Protein AF-A0A915EMP4-F1 (afdb_monomer_lite)

Secondary structure (DSSP, 8-state):
---HHHHHHHHHHHHHHHHHHHHHHHS-HHHHHHHHHHHHHHHHHHHHHHHHHHHHHHHHHHHHTS---------TTSPPSS-GGGS-SSPPHHHHS--S---------SS--SSHHHHHHHHHHHHHHHHH--

Sequence (134 aa):
MPTRMDKHINLIGNVVSDLTKVGQEFLSPETIEEVKKLDEALKDRLATKASQIQLKQETQAATALQPPQPAVFVGSKGVPPGDFRFLSVTPQPDDIRSCHRVYLRAAKKTGEYDDGEHYLDVQFRLLREDLIRP

Foldseek 3Di:
DDDPVNVVVVVVVVVVVVVVVVVVVPDDPVVVVVVVVVVVVVVVVVVVVVVVVVVVVVVVVVVVVPDQPPLPQPEQPDDDPDQLVPDDLEDDPCNQVPPHRDHAHDDCPDDDQPDPSSVCVRVSRVSNVVNNPD

Radius of gyration: 29.22 Å; chains: 1; bounding box: 67×34×75 Å

Organism: NCBI:txid166011

Structure (mmCIF, N/CA/C/O backbone):
data_AF-A0A915EMP4-F1
#
_entry.id   AF-A0A915EMP4-F1
#
loop_
_atom_site.group_PDB
_atom_site.id
_atom_site.type_symbol
_atom_site.label_atom_id
_atom_site.label_alt_id
_atom_site.label_comp_id
_atom_site.label_asym_id
_atom_site.label_entity_id
_atom_site.label_seq_id
_atom_site.pdbx_PDB_ins_code
_atom_site.Cartn_x
_atom_site.Cartn_y
_atom_site.Cartn_z
_atom_site.occupancy
_atom_site.B_iso_or_equiv
_atom_site.auth_seq_id
_atom_site.auth_comp_id
_atom_site.auth_asym_id
_atom_site.auth_atom_id
_atom_site.pdbx_PDB_model_num
ATOM 1 N N . MET A 1 1 ? 46.345 24.752 -38.531 1.00 65.25 1 MET A N 1
ATOM 2 C CA . MET A 1 1 ? 46.751 23.398 -38.973 1.00 65.25 1 MET A CA 1
ATOM 3 C C . MET A 1 1 ? 45.895 22.396 -38.214 1.00 65.25 1 MET A C 1
ATOM 5 O O . MET A 1 1 ? 45.920 22.480 -36.994 1.00 65.25 1 MET A O 1
ATOM 9 N N . PRO A 1 2 ? 45.106 21.530 -38.876 1.00 70.19 2 PRO A N 1
ATOM 10 C CA . PRO A 1 2 ? 44.262 20.561 -38.178 1.00 70.19 2 PRO A CA 1
ATOM 11 C C . PRO A 1 2 ? 45.132 19.577 -37.393 1.00 70.19 2 PRO A C 1
ATOM 13 O O . PRO A 1 2 ? 46.105 19.025 -37.925 1.00 70.19 2 PRO A O 1
ATOM 16 N N . THR A 1 3 ? 44.791 19.390 -36.123 1.00 82.81 3 THR A N 1
ATOM 17 C CA . THR A 1 3 ? 45.540 18.572 -35.172 1.00 82.81 3 THR A CA 1
ATOM 18 C C . THR A 1 3 ? 45.418 17.096 -35.555 1.00 82.81 3 THR A C 1
ATOM 20 O O . THR A 1 3 ? 44.469 16.677 -36.218 1.00 82.81 3 THR A O 1
ATOM 23 N N . ARG A 1 4 ? 46.379 16.258 -35.147 1.00 77.06 4 ARG A N 1
ATOM 24 C CA . ARG A 1 4 ? 46.347 14.805 -35.421 1.00 77.06 4 ARG A CA 1
ATOM 25 C C . ARG A 1 4 ? 45.053 14.140 -34.920 1.00 77.06 4 ARG A C 1
ATOM 27 O O . ARG A 1 4 ? 44.559 13.225 -35.570 1.00 77.06 4 ARG A O 1
ATOM 34 N N . MET A 1 5 ? 44.510 14.640 -33.810 1.00 72.81 5 MET A N 1
ATOM 35 C CA . MET A 1 5 ? 43.221 14.232 -33.240 1.00 72.81 5 MET A CA 1
ATOM 36 C C . MET A 1 5 ? 42.057 14.545 -34.195 1.00 72.81 5 MET A C 1
ATOM 38 O O . MET A 1 5 ? 41.270 13.657 -34.506 1.00 72.81 5 MET A O 1
ATOM 42 N N . ASP A 1 6 ? 42.008 15.762 -34.745 1.00 78.31 6 ASP A N 1
ATOM 43 C CA . ASP A 1 6 ? 40.937 16.213 -35.648 1.00 78.31 6 ASP A CA 1
ATOM 44 C C . ASP A 1 6 ? 40.883 15.371 -36.926 1.00 78.31 6 ASP A C 1
ATOM 46 O O . ASP A 1 6 ? 39.813 15.017 -37.415 1.00 78.31 6 ASP A O 1
ATOM 50 N N . LYS A 1 7 ? 42.050 14.978 -37.451 1.00 79.12 7 LYS A N 1
ATOM 51 C CA . LYS A 1 7 ? 42.134 14.081 -38.612 1.00 79.12 7 LYS A CA 1
ATOM 52 C C . LYS A 1 7 ? 41.571 12.691 -38.308 1.00 79.12 7 LYS A C 1
ATOM 54 O O . LYS A 1 7 ? 40.917 12.112 -39.166 1.00 79.12 7 LYS A O 1
ATOM 59 N N . HIS A 1 8 ? 41.810 12.169 -37.104 1.00 76.81 8 HIS A N 1
ATOM 60 C CA . HIS A 1 8 ? 41.313 10.856 -36.691 1.00 76.81 8 HIS A CA 1
ATOM 61 C C . HIS A 1 8 ? 39.797 10.868 -36.469 1.00 76.81 8 HIS A C 1
ATOM 63 O O . HIS A 1 8 ? 39.104 9.951 -36.897 1.00 76.81 8 HIS A O 1
ATOM 69 N N . ILE A 1 9 ? 39.274 11.937 -35.863 1.00 80.94 9 ILE A N 1
ATOM 70 C CA . ILE A 1 9 ? 37.833 12.136 -35.670 1.00 80.94 9 ILE A CA 1
ATOM 71 C C . ILE A 1 9 ? 37.120 12.236 -37.022 1.00 80.94 9 ILE A C 1
ATOM 73 O O . ILE A 1 9 ? 36.134 11.539 -37.247 1.00 80.94 9 ILE A O 1
ATOM 77 N N . ASN A 1 10 ? 37.659 13.028 -37.951 1.00 81.62 10 ASN A N 1
ATOM 78 C CA . ASN A 1 10 ? 37.094 13.155 -39.295 1.00 81.62 10 ASN A CA 1
ATOM 79 C C . ASN A 1 10 ? 37.152 11.833 -40.074 1.00 81.62 10 ASN A C 1
ATOM 81 O O . ASN A 1 10 ? 36.201 11.487 -40.769 1.00 81.62 10 ASN A O 1
ATOM 85 N N . LEU A 1 11 ? 38.234 11.062 -39.928 1.00 84.88 11 LEU A N 1
ATOM 86 C CA . LEU A 1 11 ? 38.355 9.751 -40.565 1.00 84.88 11 LEU A CA 1
ATOM 87 C C . LEU A 1 11 ? 37.321 8.754 -40.019 1.00 84.88 11 LEU A C 1
ATOM 89 O O . LEU A 1 11 ? 36.677 8.068 -40.807 1.00 84.88 11 LEU A O 1
ATOM 93 N N . ILE A 1 12 ? 37.114 8.713 -38.698 1.00 84.44 12 ILE A N 1
ATOM 94 C CA . ILE A 1 12 ? 36.072 7.879 -38.078 1.00 84.44 12 ILE A CA 1
ATOM 95 C C . ILE A 1 12 ? 34.681 8.303 -38.564 1.00 84.44 12 ILE A C 1
ATOM 97 O O . ILE A 1 12 ? 33.889 7.448 -38.952 1.00 84.44 12 ILE A O 1
ATOM 101 N N . GLY A 1 13 ? 34.390 9.608 -38.582 1.00 83.12 13 GLY A N 1
ATOM 102 C CA . GLY A 1 13 ? 33.104 10.130 -39.051 1.00 83.12 13 GLY A CA 1
ATOM 103 C C . GLY A 1 13 ? 32.794 9.727 -40.495 1.00 83.12 13 GLY A C 1
ATOM 104 O O . GLY A 1 13 ? 31.677 9.303 -40.791 1.00 83.12 13 GLY A O 1
ATOM 105 N N . ASN A 1 14 ? 33.800 9.774 -41.372 1.00 86.44 14 ASN A N 1
ATOM 106 C CA . ASN A 1 14 ? 33.658 9.361 -42.767 1.00 86.44 14 ASN A CA 1
ATOM 107 C C . ASN A 1 14 ? 33.394 7.854 -42.896 1.00 86.44 14 ASN A C 1
ATOM 109 O O . ASN A 1 14 ? 32.453 7.465 -43.581 1.00 86.44 14 ASN A O 1
ATOM 113 N N . VAL A 1 15 ? 34.148 7.012 -42.177 1.00 87.06 15 VAL A N 1
ATOM 114 C CA . VAL A 1 15 ? 33.954 5.548 -42.191 1.00 87.06 15 VAL A CA 1
ATOM 115 C C . VAL A 1 15 ? 32.554 5.164 -41.704 1.00 87.06 15 VAL A C 1
ATOM 117 O O . VAL A 1 15 ? 31.905 4.314 -42.310 1.00 87.06 15 VAL A O 1
ATOM 120 N N . VAL A 1 16 ? 32.057 5.806 -40.643 1.00 82.75 16 VAL A N 1
ATOM 121 C CA . VAL A 1 16 ? 30.696 5.566 -40.134 1.00 82.75 16 VAL A CA 1
ATOM 122 C C . VAL A 1 16 ? 29.642 6.012 -41.150 1.00 82.75 16 VAL A C 1
ATOM 124 O O . VAL A 1 16 ? 28.670 5.291 -41.377 1.00 82.75 16 VAL A O 1
ATOM 127 N N . SER A 1 17 ? 29.834 7.168 -41.795 1.00 79.56 17 SER A N 1
ATOM 128 C CA . SER A 1 17 ? 28.918 7.660 -42.831 1.00 79.56 17 SER A CA 1
ATOM 129 C C . SER A 1 17 ? 28.848 6.704 -44.020 1.00 79.56 17 SER A C 1
ATOM 131 O O . SER A 1 17 ? 27.754 6.370 -44.472 1.00 79.56 17 SER A O 1
ATOM 133 N N . ASP A 1 18 ? 29.993 6.216 -44.490 1.00 82.81 18 ASP A N 1
ATOM 134 C CA . ASP A 1 18 ? 30.055 5.313 -45.637 1.00 82.81 18 ASP A CA 1
ATOM 135 C C . ASP A 1 18 ? 29.474 3.937 -45.305 1.00 82.81 18 ASP A C 1
ATOM 137 O O . ASP A 1 18 ? 28.695 3.402 -46.090 1.00 82.81 18 ASP A O 1
ATOM 141 N N . LEU A 1 19 ? 29.723 3.408 -44.102 1.00 77.06 19 LEU A N 1
ATOM 142 C CA . LEU A 1 19 ? 29.096 2.162 -43.654 1.00 77.06 19 LEU A CA 1
ATOM 143 C C . LEU A 1 19 ? 27.570 2.302 -43.512 1.00 77.06 19 LEU A C 1
ATOM 145 O O . LEU A 1 19 ? 26.834 1.359 -43.795 1.00 77.06 19 LEU A O 1
ATOM 149 N N . THR A 1 20 ? 27.086 3.489 -43.133 1.00 76.31 20 THR A N 1
ATOM 150 C CA . THR A 1 20 ? 25.646 3.788 -43.057 1.00 76.31 20 THR A CA 1
ATOM 151 C C . THR A 1 20 ? 25.008 3.825 -44.446 1.00 76.31 20 THR A C 1
ATOM 153 O O . THR A 1 20 ? 23.929 3.267 -44.627 1.00 76.31 20 THR A O 1
ATOM 156 N N . LYS A 1 21 ? 25.676 4.427 -45.437 1.00 77.81 21 LYS A N 1
ATOM 157 C CA . LYS A 1 21 ? 25.204 4.447 -46.834 1.00 77.81 21 LYS A CA 1
ATOM 158 C C . LYS A 1 21 ? 25.160 3.040 -47.426 1.00 77.81 21 LYS A C 1
ATOM 160 O O . LYS A 1 21 ? 24.138 2.641 -47.966 1.00 77.81 2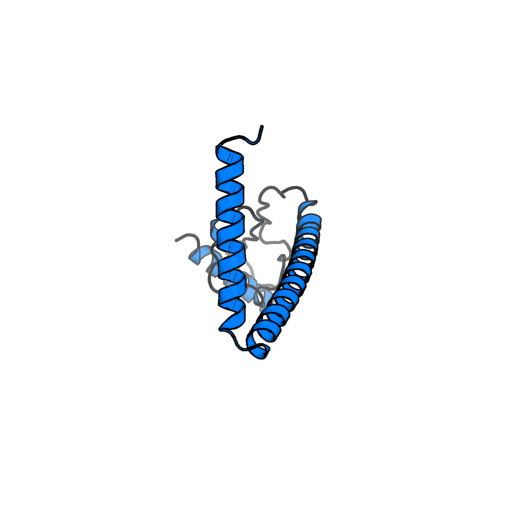1 LYS A O 1
ATOM 165 N N . VAL A 1 22 ? 26.230 2.267 -47.240 1.00 76.88 22 VAL A N 1
ATOM 166 C CA . VAL A 1 22 ? 26.311 0.874 -47.699 1.00 76.88 22 VAL A CA 1
ATOM 167 C C . VAL A 1 22 ? 25.216 0.027 -47.040 1.00 76.88 22 VAL A C 1
ATOM 169 O O . VAL A 1 22 ? 24.511 -0.708 -47.719 1.00 76.88 22 VAL A O 1
ATOM 172 N N . GLY A 1 23 ? 24.995 0.176 -45.730 1.00 66.38 23 GLY A N 1
ATOM 173 C CA . GLY A 1 23 ? 23.899 -0.502 -45.031 1.00 66.38 23 GLY A CA 1
ATOM 174 C C . GLY A 1 23 ? 22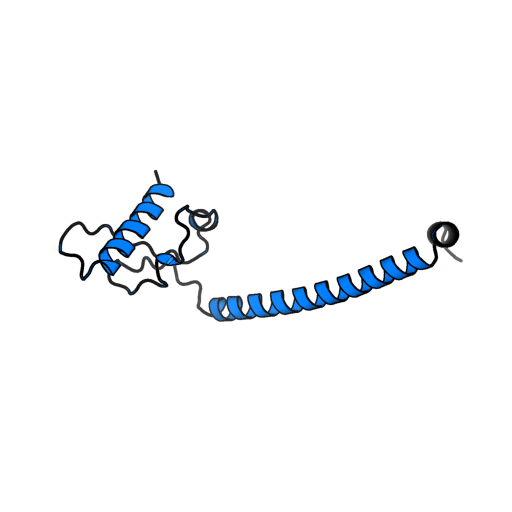.508 -0.132 -45.563 1.00 66.38 23 GLY A C 1
ATOM 175 O O . GLY A 1 23 ? 21.637 -0.995 -45.630 1.00 66.38 23 GLY A O 1
ATOM 176 N N . GLN A 1 24 ? 22.306 1.119 -45.989 1.00 68.38 24 GLN A N 1
ATOM 177 C CA . GLN A 1 24 ? 21.058 1.576 -46.613 1.00 68.38 24 GLN A CA 1
ATOM 178 C C . GLN A 1 24 ? 20.841 1.005 -48.022 1.00 68.38 24 GLN A C 1
ATOM 180 O O . GLN A 1 24 ? 19.694 0.826 -48.413 1.00 68.38 24 GLN A O 1
ATOM 185 N N . GLU A 1 25 ? 21.901 0.681 -48.766 1.00 68.69 25 GLU A N 1
ATOM 186 C CA . GLU A 1 25 ? 21.801 0.056 -50.096 1.00 68.69 25 GLU A CA 1
ATOM 187 C C . GLU A 1 25 ? 21.389 -1.427 -50.039 1.00 68.69 25 GLU A C 1
ATOM 189 O O . GLU A 1 25 ? 20.780 -1.934 -50.980 1.00 68.69 25 GLU A O 1
ATOM 194 N N . PHE A 1 26 ? 21.686 -2.126 -48.937 1.00 69.56 26 PHE A N 1
ATOM 195 C CA . PHE A 1 26 ? 21.341 -3.545 -48.746 1.00 69.56 26 PHE A CA 1
ATOM 196 C C . PHE A 1 26 ? 19.976 -3.780 -48.083 1.00 69.56 26 PHE A C 1
ATOM 198 O O . PHE A 1 26 ? 19.492 -4.914 -48.054 1.00 69.56 26 PHE A O 1
ATOM 205 N N . LEU A 1 27 ? 19.356 -2.735 -47.534 1.00 68.62 27 LEU A N 1
ATOM 206 C CA . LEU A 1 27 ? 18.046 -2.798 -46.890 1.00 68.62 27 LEU A CA 1
ATOM 207 C C . LEU A 1 27 ? 16.962 -2.367 -47.879 1.00 68.62 27 LEU A C 1
ATOM 209 O O . LEU A 1 27 ? 17.140 -1.414 -48.634 1.00 68.62 27 LEU A O 1
ATOM 213 N N . SER A 1 28 ? 15.816 -3.052 -47.864 1.00 72.62 28 SER A N 1
ATOM 214 C CA . SER A 1 28 ? 14.699 -2.647 -48.717 1.00 72.62 28 SER A CA 1
ATOM 215 C C . SER A 1 28 ? 14.238 -1.225 -48.340 1.00 72.62 28 SER A C 1
ATOM 217 O O . SER A 1 28 ? 14.226 -0.882 -47.149 1.00 72.62 28 SER A O 1
ATOM 219 N N . PRO A 1 29 ? 13.861 -0.381 -49.319 1.00 74.12 29 PRO A N 1
ATOM 220 C CA . PRO A 1 29 ? 13.425 0.988 -49.047 1.00 74.12 29 PRO A CA 1
ATOM 221 C C . PRO A 1 29 ? 12.208 1.026 -48.113 1.00 74.12 29 PRO A C 1
ATOM 223 O O . PRO A 1 29 ? 12.117 1.913 -47.266 1.00 74.12 29 PRO A O 1
ATOM 226 N N . GLU A 1 30 ? 11.344 0.009 -48.190 1.00 76.75 30 GLU A N 1
ATOM 227 C CA . GLU A 1 30 ? 10.192 -0.176 -47.303 1.00 76.75 30 GLU A CA 1
ATOM 228 C C . GLU A 1 30 ? 10.626 -0.349 -45.838 1.00 76.75 30 GLU A C 1
ATOM 230 O O . GLU A 1 30 ? 10.123 0.339 -44.953 1.00 76.75 30 GLU A O 1
ATOM 235 N N . THR A 1 31 ? 11.639 -1.183 -45.570 1.00 77.75 31 THR A N 1
ATOM 236 C CA . THR A 1 31 ? 12.155 -1.406 -44.206 1.00 77.75 31 THR A CA 1
ATOM 237 C C . THR A 1 31 ? 12.780 -0.140 -43.611 1.00 77.75 31 THR A C 1
ATOM 239 O O . THR A 1 31 ? 12.633 0.134 -42.420 1.00 77.75 31 THR A O 1
ATOM 242 N N . ILE A 1 32 ? 13.475 0.662 -44.426 1.00 78.50 32 ILE A N 1
ATOM 243 C CA . ILE A 1 32 ? 14.073 1.929 -43.973 1.00 78.50 32 ILE A CA 1
ATOM 244 C C . ILE A 1 32 ? 12.980 2.931 -43.580 1.00 78.50 32 ILE A C 1
ATOM 246 O O . ILE A 1 32 ? 13.127 3.659 -42.594 1.00 78.50 32 ILE A O 1
ATOM 250 N N . GLU A 1 33 ? 11.891 2.980 -44.340 1.00 83.44 33 GLU A N 1
ATOM 251 C CA . GLU A 1 33 ? 10.772 3.881 -44.081 1.00 83.44 33 GLU A CA 1
ATOM 252 C C . GLU A 1 33 ? 9.970 3.465 -42.838 1.00 83.44 33 GLU A C 1
ATOM 254 O O . GLU A 1 33 ? 9.632 4.312 -42.007 1.00 83.44 33 GLU A O 1
ATOM 259 N N . GLU A 1 34 ? 9.773 2.162 -42.628 1.00 84.75 34 GLU A N 1
ATOM 260 C CA . GLU A 1 34 ? 9.162 1.618 -41.410 1.00 84.75 34 GLU A CA 1
ATOM 261 C C . GLU A 1 34 ? 9.966 1.947 -40.147 1.00 84.75 34 GLU A C 1
ATOM 263 O O . GLU A 1 34 ? 9.398 2.398 -39.150 1.00 84.75 34 GLU A O 1
ATOM 268 N N . VAL A 1 35 ? 11.291 1.780 -40.184 1.00 84.06 35 VAL A N 1
ATOM 269 C CA . VAL A 1 35 ? 12.162 2.087 -39.037 1.00 84.06 35 VAL A CA 1
ATOM 270 C C . VAL A 1 35 ? 12.151 3.583 -38.720 1.00 84.06 35 VAL A C 1
ATOM 272 O O . VAL A 1 35 ? 12.070 3.957 -37.550 1.00 84.06 35 VAL A O 1
ATOM 275 N N . LYS A 1 36 ? 12.154 4.452 -39.739 1.00 85.69 36 LYS A N 1
ATOM 276 C CA . LYS A 1 36 ? 12.011 5.906 -39.540 1.00 85.69 36 LYS A CA 1
ATOM 277 C C . LYS A 1 36 ? 10.674 6.258 -38.894 1.00 85.69 36 LYS A C 1
ATOM 279 O O . LYS A 1 36 ? 10.630 7.054 -37.962 1.00 85.69 36 LYS A O 1
ATOM 284 N N . LYS A 1 37 ? 9.586 5.632 -39.346 1.00 91.19 37 LYS A N 1
ATOM 285 C CA . LYS A 1 37 ? 8.252 5.835 -38.770 1.00 91.19 37 LYS A CA 1
ATOM 286 C C . LYS A 1 37 ? 8.180 5.379 -37.309 1.00 91.19 37 LYS A C 1
ATOM 288 O O . LYS A 1 37 ? 7.532 6.036 -36.495 1.00 91.19 37 LYS A O 1
ATOM 293 N N . LEU A 1 38 ? 8.848 4.276 -36.969 1.00 86.38 38 LEU A N 1
ATOM 294 C CA . LEU A 1 38 ? 8.956 3.789 -35.593 1.00 86.38 38 LEU A CA 1
ATOM 295 C C . LEU A 1 38 ? 9.774 4.731 -34.698 1.00 86.38 38 LEU A C 1
ATOM 297 O O . LEU A 1 38 ? 9.396 4.920 -33.543 1.00 86.38 38 LEU A O 1
ATOM 301 N N . ASP A 1 39 ? 10.850 5.330 -35.215 1.00 90.12 39 ASP A N 1
ATOM 302 C CA . ASP A 1 39 ? 11.673 6.300 -34.478 1.00 90.12 39 ASP A CA 1
ATOM 303 C C . ASP A 1 39 ? 10.883 7.572 -34.135 1.00 90.12 39 ASP A C 1
ATOM 305 O O . ASP A 1 39 ? 10.863 8.003 -32.982 1.00 90.12 39 ASP A O 1
ATOM 309 N N . GLU A 1 40 ? 10.137 8.120 -35.097 1.00 92.56 40 GLU A N 1
ATOM 310 C CA . GLU A 1 40 ? 9.267 9.277 -34.849 1.00 92.56 40 GLU A CA 1
ATOM 311 C C . GLU A 1 40 ? 8.146 8.943 -33.851 1.00 92.56 40 GLU A C 1
ATOM 313 O O . GLU A 1 40 ? 7.944 9.661 -32.870 1.00 92.56 40 GLU A O 1
ATOM 318 N N . ALA A 1 41 ? 7.498 7.782 -33.994 1.00 89.56 41 ALA A N 1
ATOM 319 C CA . ALA A 1 41 ? 6.502 7.320 -33.025 1.00 89.56 41 ALA A CA 1
ATOM 320 C C . ALA A 1 41 ? 7.089 7.110 -31.613 1.00 89.56 41 ALA A C 1
ATOM 322 O O . ALA A 1 41 ? 6.396 7.292 -30.606 1.00 89.56 41 ALA A O 1
ATOM 323 N N . LEU A 1 42 ? 8.361 6.715 -31.504 1.00 87.25 42 LEU A N 1
ATOM 324 C CA . LEU A 1 42 ? 9.068 6.612 -30.228 1.00 87.25 42 LEU A CA 1
ATOM 325 C C . LEU A 1 42 ? 9.342 7.992 -29.627 1.00 87.25 42 LEU A C 1
ATOM 327 O O . LEU A 1 42 ? 9.081 8.174 -28.435 1.00 87.25 42 LEU A O 1
ATOM 331 N N . LYS A 1 43 ? 9.794 8.967 -30.424 1.00 88.19 43 LYS A N 1
ATOM 332 C CA . LYS A 1 43 ? 10.002 10.357 -29.980 1.00 88.19 43 LYS A CA 1
ATOM 333 C C . LYS A 1 43 ? 8.712 10.974 -29.439 1.00 88.19 43 LYS A C 1
ATOM 335 O O . LYS A 1 43 ? 8.723 11.511 -28.330 1.00 88.19 43 LYS A O 1
ATOM 340 N N . ASP A 1 44 ? 7.593 10.788 -30.135 1.00 88.44 44 ASP A N 1
ATOM 341 C CA . ASP A 1 44 ? 6.277 11.275 -29.700 1.00 88.44 44 ASP A CA 1
ATOM 342 C C . ASP A 1 44 ? 5.836 10.646 -28.370 1.00 88.44 44 ASP A C 1
ATOM 344 O O . ASP A 1 44 ? 5.350 11.325 -27.455 1.00 88.44 44 ASP A O 1
ATOM 348 N N . ARG A 1 45 ? 6.047 9.332 -28.209 1.00 86.88 45 ARG A N 1
ATOM 349 C CA . ARG A 1 45 ? 5.727 8.615 -26.963 1.00 86.88 45 ARG A CA 1
ATOM 350 C C . ARG A 1 45 ? 6.626 9.031 -25.803 1.00 86.88 45 ARG A C 1
ATOM 352 O O . ARG A 1 45 ? 6.148 9.068 -24.668 1.00 86.88 45 ARG A O 1
ATOM 359 N N . LEU A 1 46 ? 7.900 9.327 -26.057 1.00 81.50 46 LEU A N 1
ATOM 360 C CA . LEU A 1 46 ? 8.834 9.830 -25.048 1.00 81.50 46 LEU A CA 1
ATOM 361 C C . LEU A 1 46 ? 8.452 11.241 -24.592 1.00 81.50 46 LEU A C 1
ATOM 363 O O . LEU A 1 46 ? 8.394 11.473 -23.385 1.00 81.50 46 LEU A O 1
ATOM 367 N N . ALA A 1 47 ? 8.103 12.138 -25.519 1.00 82.62 47 ALA A N 1
ATOM 368 C CA . ALA A 1 47 ? 7.599 13.474 -25.193 1.00 82.62 47 ALA A CA 1
ATOM 369 C C . ALA A 1 47 ? 6.306 13.398 -24.363 1.00 82.62 47 ALA A C 1
ATOM 371 O O . ALA A 1 47 ? 6.199 14.009 -23.300 1.00 82.62 47 ALA A O 1
ATOM 372 N N . THR A 1 48 ? 5.364 12.548 -24.783 1.00 77.38 48 THR A N 1
ATOM 373 C CA . THR A 1 48 ? 4.102 12.321 -24.061 1.00 77.38 48 THR A CA 1
ATOM 374 C C . THR A 1 48 ? 4.336 11.752 -22.657 1.00 77.38 48 THR A C 1
ATOM 376 O O . THR A 1 48 ? 3.701 12.179 -21.690 1.00 77.38 48 THR A O 1
ATOM 379 N N . LYS A 1 49 ? 5.268 10.799 -22.508 1.00 76.38 49 LYS A N 1
ATOM 380 C CA . LYS A 1 49 ? 5.649 10.263 -21.194 1.00 76.38 49 LYS A CA 1
ATOM 381 C C . LYS A 1 49 ? 6.325 11.316 -20.316 1.00 76.38 49 LYS A C 1
ATOM 383 O O . LYS A 1 49 ? 6.028 11.344 -19.126 1.00 76.38 49 LYS A O 1
ATOM 388 N N . ALA A 1 50 ? 7.182 12.174 -20.868 1.00 77.62 50 ALA A N 1
ATOM 389 C CA . ALA A 1 50 ? 7.824 13.257 -20.121 1.00 77.62 50 ALA A CA 1
ATOM 390 C C . ALA A 1 50 ? 6.782 14.222 -19.530 1.00 77.62 50 ALA A C 1
ATOM 392 O O . ALA A 1 50 ? 6.820 14.501 -18.334 1.00 77.62 50 ALA A O 1
ATOM 393 N N . SER A 1 51 ? 5.772 14.620 -20.313 1.00 76.12 51 SER A N 1
ATOM 394 C CA . SER A 1 51 ? 4.669 15.459 -19.823 1.00 76.12 51 SER A CA 1
ATOM 395 C C . SER A 1 51 ? 3.838 14.782 -18.725 1.00 76.12 51 SER A C 1
ATOM 397 O O . SER A 1 51 ? 3.458 15.427 -17.751 1.00 76.12 51 SER A O 1
ATOM 399 N N . GLN A 1 52 ? 3.586 13.471 -18.827 1.00 74.50 52 GLN A N 1
ATOM 400 C CA . GLN A 1 52 ? 2.887 12.722 -17.772 1.00 74.50 52 GLN A CA 1
ATOM 401 C C . GLN A 1 52 ? 3.720 12.582 -16.491 1.00 74.50 52 GLN A C 1
ATOM 403 O O . GLN A 1 52 ? 3.156 12.583 -15.395 1.00 74.50 52 GLN A O 1
ATOM 408 N N . ILE A 1 53 ? 5.046 12.457 -16.613 1.00 67.31 53 ILE A N 1
ATOM 409 C CA . ILE A 1 53 ? 5.966 12.447 -15.469 1.00 67.31 53 ILE A CA 1
ATOM 410 C C . ILE A 1 53 ? 5.935 13.809 -14.777 1.00 67.31 53 ILE A C 1
ATOM 412 O O . ILE A 1 53 ? 5.804 13.835 -13.557 1.00 67.31 53 ILE A O 1
ATOM 416 N N . GLN A 1 54 ? 5.959 14.912 -15.533 1.00 70.12 54 GLN A N 1
ATOM 417 C CA . GLN A 1 54 ? 5.824 16.264 -14.988 1.00 70.12 54 GLN A CA 1
ATOM 418 C C . GLN A 1 54 ? 4.497 16.435 -14.236 1.00 70.12 54 GLN A C 1
ATOM 420 O O . GLN A 1 54 ? 4.496 16.869 -13.092 1.00 70.12 54 GLN A O 1
ATOM 425 N N . LEU A 1 55 ? 3.376 16.007 -14.830 1.00 65.38 55 LEU A N 1
ATOM 426 C CA . LEU A 1 55 ? 2.054 16.133 -14.212 1.00 65.38 55 LEU A CA 1
ATOM 427 C C . LEU A 1 55 ? 1.938 15.284 -12.936 1.00 65.38 55 LEU A C 1
ATOM 429 O O . LEU A 1 55 ? 1.442 15.758 -11.916 1.00 65.38 55 LEU A O 1
ATOM 433 N N . LYS A 1 56 ? 2.445 14.042 -12.943 1.00 65.44 56 LYS A N 1
ATOM 434 C CA . LYS A 1 56 ? 2.503 13.202 -11.732 1.00 65.44 56 LYS A CA 1
ATOM 435 C C . LYS A 1 56 ? 3.438 13.781 -10.673 1.00 65.44 56 LYS A C 1
ATOM 437 O O . LYS A 1 56 ? 3.110 13.694 -9.492 1.00 65.44 56 LYS A O 1
ATOM 442 N N . GLN A 1 57 ? 4.557 14.380 -11.079 1.00 63.44 57 GLN A N 1
ATOM 443 C CA . GLN A 1 57 ? 5.473 15.077 -10.181 1.00 63.44 57 GLN A CA 1
ATOM 444 C C . GLN A 1 57 ? 4.841 16.332 -9.590 1.00 63.44 57 GLN A C 1
ATOM 446 O O . GLN A 1 57 ? 4.996 16.530 -8.401 1.00 63.44 57 GLN A O 1
ATOM 451 N N . GLU A 1 58 ? 4.085 17.131 -10.344 1.00 58.69 58 GLU A N 1
ATOM 452 C CA . GLU A 1 58 ? 3.365 18.301 -9.822 1.00 58.69 58 GLU A CA 1
ATOM 453 C C . GLU A 1 58 ? 2.219 17.897 -8.891 1.00 58.69 58 GLU A C 1
ATOM 455 O O . GLU A 1 58 ? 2.023 18.519 -7.850 1.00 58.69 58 GLU A O 1
ATOM 460 N N . THR A 1 59 ? 1.519 16.797 -9.188 1.00 53.66 59 THR A N 1
ATOM 461 C CA . THR A 1 59 ? 0.481 16.251 -8.294 1.00 53.66 59 THR A CA 1
ATOM 462 C C . THR A 1 59 ? 1.097 15.711 -6.990 1.00 53.66 59 THR A C 1
ATOM 464 O O . THR A 1 59 ? 0.558 15.912 -5.898 1.00 53.66 59 THR A O 1
ATOM 467 N N . GLN A 1 60 ? 2.271 15.072 -7.075 1.00 56.31 60 GLN A N 1
ATOM 468 C CA . GLN A 1 60 ? 3.060 14.665 -5.906 1.00 56.31 60 GLN A CA 1
ATOM 469 C C . GLN A 1 60 ? 3.726 15.855 -5.197 1.00 56.31 60 GLN A C 1
ATOM 47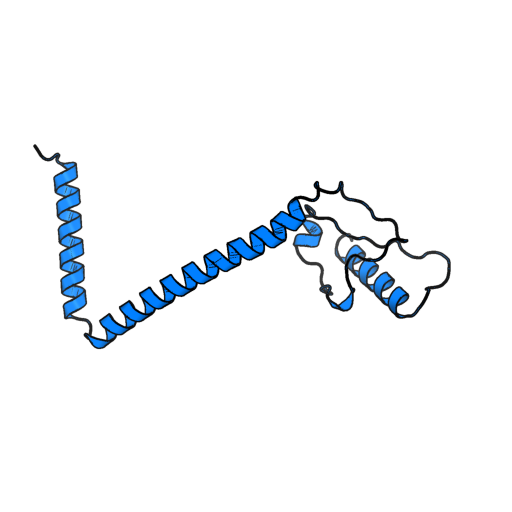1 O O . GLN A 1 60 ? 3.822 15.837 -3.976 1.00 56.31 60 GLN A O 1
ATOM 476 N N . ALA A 1 61 ? 4.120 16.912 -5.910 1.00 51.69 61 ALA A N 1
ATOM 477 C CA . ALA A 1 61 ? 4.761 18.103 -5.356 1.00 51.69 61 ALA A CA 1
ATOM 478 C C . ALA A 1 61 ? 3.755 19.022 -4.653 1.00 51.69 61 ALA A C 1
ATOM 480 O O . ALA A 1 61 ? 4.068 19.575 -3.604 1.00 51.69 61 ALA A O 1
ATOM 481 N N . ALA A 1 62 ? 2.517 19.111 -5.147 1.00 52.09 62 ALA A N 1
ATOM 482 C CA . ALA A 1 62 ? 1.414 19.745 -4.428 1.00 52.09 62 ALA A CA 1
ATOM 483 C C . ALA A 1 62 ? 1.083 18.992 -3.125 1.00 52.09 62 ALA A C 1
ATOM 485 O O . ALA A 1 62 ? 0.724 19.613 -2.128 1.00 52.09 62 ALA A O 1
ATOM 486 N N . THR A 1 63 ? 1.298 17.670 -3.095 1.00 51.06 63 THR A N 1
ATOM 487 C CA . THR A 1 63 ? 1.273 16.876 -1.853 1.00 51.06 63 THR A CA 1
ATOM 488 C C . THR A 1 63 ? 2.540 17.103 -0.999 1.00 51.06 63 THR A C 1
ATOM 490 O O . THR A 1 63 ? 2.473 17.037 0.225 1.00 51.06 63 THR A O 1
ATOM 493 N N . ALA A 1 64 ? 3.682 17.440 -1.615 1.00 52.12 64 ALA A N 1
ATOM 494 C CA . ALA A 1 64 ? 4.972 17.697 -0.958 1.00 52.12 64 ALA A CA 1
ATOM 495 C C . ALA A 1 64 ? 5.155 19.126 -0.406 1.00 52.12 64 ALA A C 1
ATOM 497 O O . ALA A 1 64 ? 6.095 19.368 0.347 1.00 52.12 64 ALA A O 1
ATOM 498 N N . LEU A 1 65 ? 4.272 20.074 -0.744 1.00 45.75 65 LEU A N 1
ATOM 499 C CA . LEU A 1 65 ? 4.183 21.379 -0.068 1.00 45.75 65 LEU A CA 1
ATOM 500 C C . LEU A 1 65 ? 3.535 21.274 1.314 1.00 45.75 65 LEU A C 1
ATOM 502 O O . LEU A 1 65 ? 3.565 22.231 2.091 1.00 45.75 65 LEU A O 1
ATOM 506 N N . GLN A 1 66 ? 2.980 20.111 1.655 1.00 49.75 66 GLN A N 1
ATOM 507 C CA . GLN A 1 66 ? 2.765 19.801 3.049 1.00 49.75 66 GLN A CA 1
ATOM 508 C C . GLN A 1 66 ? 4.147 19.535 3.663 1.00 49.75 66 GLN A C 1
ATOM 510 O O . GLN A 1 66 ? 4.853 18.655 3.163 1.00 49.75 66 GLN A O 1
ATOM 515 N N . PRO A 1 67 ? 4.568 20.278 4.710 1.00 43.38 67 PRO A N 1
ATOM 516 C CA . PRO A 1 67 ? 5.817 19.974 5.405 1.00 43.38 67 PRO A CA 1
ATOM 517 C C . PRO A 1 67 ? 5.837 18.476 5.721 1.00 43.38 67 PRO A C 1
ATOM 519 O O . PRO A 1 67 ? 4.754 17.951 6.011 1.00 43.38 67 PRO A O 1
ATOM 522 N N . PRO A 1 68 ? 6.998 17.783 5.646 1.00 42.06 68 PRO A N 1
ATOM 523 C CA . PRO A 1 68 ? 7.090 16.371 5.991 1.00 42.06 68 PRO A CA 1
ATOM 524 C C . PRO A 1 68 ? 6.461 16.223 7.365 1.00 42.06 68 PRO A C 1
ATOM 526 O O . PRO A 1 68 ? 7.021 16.673 8.365 1.00 42.06 68 PRO A O 1
ATOM 529 N N . GLN A 1 69 ? 5.224 15.722 7.387 1.00 46.16 69 GLN A N 1
ATOM 530 C CA . GLN A 1 69 ? 4.473 15.684 8.622 1.00 46.16 69 GLN A CA 1
ATOM 531 C C . GLN A 1 69 ? 5.258 14.710 9.493 1.00 46.16 69 GLN A C 1
ATOM 533 O O . GLN A 1 69 ? 5.434 13.564 9.062 1.00 46.16 69 GLN A O 1
ATOM 538 N N . PRO A 1 70 ? 5.801 15.157 10.640 1.00 41.03 70 PRO A N 1
ATOM 539 C CA . PRO A 1 70 ? 6.650 14.320 11.479 1.00 41.03 70 PRO A CA 1
ATOM 540 C C . PRO A 1 70 ? 5.860 13.060 11.751 1.00 41.03 70 PRO A C 1
ATOM 542 O O . PRO A 1 70 ? 4.769 13.236 12.268 1.00 41.03 70 PRO A O 1
ATOM 545 N N . ALA A 1 71 ? 6.337 11.878 11.324 1.00 44.75 71 ALA A N 1
ATOM 546 C CA . ALA A 1 71 ? 5.581 10.620 11.248 1.00 44.75 71 ALA A CA 1
ATOM 547 C C . ALA A 1 71 ? 4.448 10.576 12.279 1.00 44.75 71 ALA A C 1
ATOM 549 O O . ALA A 1 71 ? 4.645 10.165 13.424 1.00 44.75 71 ALA A O 1
ATOM 550 N N . VAL A 1 72 ? 3.285 11.128 11.907 1.00 43.56 72 VAL A N 1
ATOM 551 C CA . VAL A 1 72 ? 2.255 11.375 12.908 1.00 43.56 72 VAL A CA 1
ATOM 552 C C . VAL A 1 72 ? 1.627 10.018 13.065 1.00 43.56 72 VAL A C 1
ATOM 554 O O . VAL A 1 72 ? 0.891 9.578 12.180 1.00 43.56 72 VAL A O 1
ATOM 557 N N . PHE A 1 73 ? 1.955 9.353 14.166 1.00 52.34 73 PHE A N 1
ATOM 558 C CA . PHE A 1 73 ? 1.175 8.251 14.693 1.00 52.34 73 PHE A CA 1
ATOM 559 C C . PHE A 1 73 ? -0.211 8.838 14.978 1.00 52.34 73 PHE A C 1
ATOM 561 O O . PHE A 1 73 ? -0.473 9.380 16.052 1.00 52.34 73 PHE A O 1
ATOM 568 N N . VAL A 1 74 ? -1.072 8.874 13.957 1.00 51.09 74 VAL A N 1
ATOM 569 C CA . VAL A 1 74 ? -2.449 9.326 14.115 1.00 51.09 74 VAL A CA 1
ATOM 570 C C . VAL A 1 74 ? -3.101 8.247 14.955 1.00 51.09 74 VAL A C 1
ATOM 572 O O . VAL A 1 74 ? -3.444 7.182 14.452 1.00 51.09 74 VAL A O 1
ATOM 575 N N . GLY A 1 75 ? -3.177 8.504 16.261 1.00 51.53 75 GLY A N 1
ATOM 576 C CA . GLY A 1 75 ? -3.828 7.621 17.213 1.00 51.53 75 GLY A CA 1
ATOM 577 C C . GLY A 1 75 ? -5.205 7.202 16.701 1.00 51.53 75 GLY A C 1
ATOM 578 O O . GLY A 1 75 ? -5.885 7.967 16.014 1.00 51.53 75 GLY A O 1
ATOM 579 N N . SER A 1 76 ? -5.588 5.978 17.066 1.00 53.22 76 SER A N 1
ATOM 580 C CA . SER A 1 76 ? -6.681 5.130 16.557 1.00 53.22 76 SER A CA 1
ATOM 581 C C . SER A 1 76 ? -8.095 5.720 16.442 1.00 53.22 76 SER A C 1
ATOM 583 O O . SER A 1 76 ? -9.024 4.985 16.124 1.00 53.22 76 SER A O 1
ATOM 585 N N . LYS A 1 77 ? -8.284 7.015 16.703 1.00 55.88 77 LYS A N 1
ATOM 586 C CA . LYS A 1 77 ? -9.567 7.723 16.622 1.00 55.88 77 LYS A CA 1
ATOM 587 C C . LYS A 1 77 ? -9.708 8.634 15.397 1.00 55.88 77 LYS A C 1
ATOM 589 O O . LYS A 1 77 ? -10.752 9.254 15.235 1.00 55.88 77 LYS A O 1
ATOM 594 N N . GLY A 1 78 ? -8.673 8.761 14.563 1.00 65.06 78 GLY A N 1
ATOM 595 C CA . GLY A 1 78 ? -8.733 9.556 13.333 1.00 65.06 78 GLY A CA 1
ATOM 596 C C . GLY A 1 78 ? -9.346 8.794 12.156 1.00 65.06 78 GLY A C 1
ATOM 597 O O . GLY A 1 78 ? -9.135 7.586 12.027 1.00 65.06 78 GLY A O 1
ATOM 598 N N . VAL A 1 79 ? -10.044 9.516 11.270 1.00 69.44 79 VAL A N 1
ATOM 599 C CA . VAL A 1 79 ? -10.544 8.982 9.991 1.00 69.44 79 VAL A CA 1
ATOM 600 C C . VAL A 1 79 ? -9.360 8.428 9.185 1.00 69.44 79 VAL A C 1
ATOM 602 O O . VAL A 1 79 ? -8.347 9.125 9.047 1.00 69.44 79 VAL A O 1
ATOM 605 N N . PRO A 1 80 ? -9.437 7.182 8.683 1.00 74.56 80 PRO A N 1
ATOM 606 C CA . PRO A 1 80 ? -8.372 6.610 7.874 1.00 74.56 80 PRO A CA 1
ATOM 607 C C . PRO A 1 80 ? -8.146 7.439 6.595 1.00 74.56 80 PRO A C 1
ATOM 609 O O . PRO A 1 80 ? -9.104 7.946 6.016 1.00 74.56 80 PRO A O 1
ATOM 612 N N . PRO A 1 81 ? -6.900 7.550 6.096 1.00 75.69 81 PRO A N 1
ATOM 613 C CA . PRO A 1 81 ? -6.576 8.351 4.909 1.00 75.69 81 PRO A CA 1
ATOM 614 C C . PRO A 1 81 ? -7.143 7.796 3.586 1.00 75.69 81 PRO A C 1
ATOM 616 O O . PRO A 1 81 ? -6.983 8.427 2.547 1.00 75.69 81 PRO A O 1
ATOM 619 N N . GLY A 1 82 ? -7.782 6.624 3.606 1.00 79.56 82 GLY A N 1
ATOM 620 C CA . GLY A 1 82 ? -8.391 5.971 2.448 1.00 79.56 82 GLY A CA 1
ATOM 621 C C . GLY A 1 82 ? -9.050 4.644 2.833 1.00 79.56 82 GLY A C 1
ATOM 622 O O . GLY A 1 82 ? -8.771 4.116 3.915 1.00 79.56 82 GLY A O 1
ATOM 623 N N . ASP A 1 83 ? -9.911 4.122 1.954 1.00 85.06 83 ASP A N 1
ATOM 624 C CA . ASP A 1 83 ? -10.600 2.835 2.140 1.00 85.06 83 ASP A CA 1
ATOM 625 C C . ASP A 1 83 ? -9.594 1.668 2.090 1.00 85.06 83 ASP A C 1
ATOM 627 O O . ASP A 1 83 ? -8.708 1.614 1.230 1.00 85.06 83 ASP A O 1
ATOM 631 N N . PHE A 1 84 ? -9.737 0.726 3.024 1.00 85.38 84 PHE A N 1
ATOM 632 C CA . PHE A 1 84 ? -8.907 -0.472 3.128 1.00 85.38 84 PHE A CA 1
ATOM 633 C C . PHE A 1 84 ? -9.031 -1.394 1.915 1.00 85.38 84 PHE A C 1
ATOM 635 O O . PHE A 1 84 ? -8.088 -2.117 1.611 1.00 85.38 84 PHE A O 1
ATOM 642 N N . ARG A 1 85 ? -10.144 -1.333 1.175 1.00 86.94 85 ARG A N 1
ATOM 643 C CA . ARG A 1 85 ? -10.358 -2.130 -0.045 1.00 86.94 85 ARG A CA 1
ATOM 644 C C . ARG A 1 85 ? -9.363 -1.830 -1.165 1.00 86.94 85 ARG A C 1
ATOM 646 O O . ARG A 1 85 ? -9.133 -2.685 -2.015 1.00 86.94 85 ARG A O 1
ATOM 653 N N . PHE A 1 86 ? -8.786 -0.628 -1.181 1.00 88.06 86 PHE A N 1
ATOM 654 C CA . PHE A 1 86 ? -7.779 -0.233 -2.173 1.00 88.06 86 PHE A CA 1
ATOM 655 C C . PHE A 1 86 ? -6.344 -0.535 -1.726 1.00 88.06 86 PHE A C 1
ATOM 657 O O . PHE A 1 86 ? -5.404 -0.309 -2.488 1.00 88.06 86 PHE A O 1
ATOM 664 N N . LEU A 1 87 ? -6.151 -1.028 -0.500 1.00 84.81 87 LEU A N 1
ATOM 665 C CA . LEU A 1 87 ? -4.837 -1.396 0.006 1.00 84.81 87 LEU A CA 1
ATOM 666 C C . LEU A 1 87 ? -4.468 -2.811 -0.456 1.00 84.81 87 LEU A C 1
ATOM 668 O O . LEU A 1 87 ? -5.293 -3.721 -0.474 1.00 84.81 87 LEU A O 1
ATOM 672 N N . SER A 1 88 ? -3.194 -3.013 -0.796 1.00 84.00 88 SER A N 1
ATOM 673 C CA . SER A 1 88 ? -2.669 -4.350 -1.088 1.00 84.00 88 SER A CA 1
ATOM 674 C C . SER A 1 88 ? -2.770 -5.240 0.153 1.00 84.00 88 SER A C 1
ATOM 676 O O . SER A 1 88 ? -2.393 -4.817 1.245 1.00 84.00 88 SER A O 1
ATOM 678 N N . VAL A 1 89 ? -3.223 -6.486 -0.002 1.00 81.38 89 VAL A N 1
ATOM 679 C CA . VAL A 1 89 ? -3.236 -7.467 1.100 1.00 81.38 89 VAL A CA 1
ATOM 680 C C . VAL A 1 89 ? -1.806 -7.763 1.560 1.00 81.38 89 VAL A C 1
ATOM 682 O O . VAL A 1 89 ? -1.523 -7.783 2.753 1.00 81.38 89 VAL A O 1
ATOM 685 N N . THR A 1 90 ? -0.884 -7.939 0.611 1.00 82.69 90 THR A N 1
ATOM 686 C CA . THR A 1 90 ? 0.536 -8.130 0.908 1.00 82.69 90 THR A CA 1
ATOM 687 C C . THR A 1 90 ? 1.216 -6.782 1.162 1.00 82.69 90 THR A C 1
ATOM 689 O O . THR A 1 90 ? 0.999 -5.835 0.386 1.00 82.69 90 THR A O 1
ATOM 692 N N . PRO A 1 91 ? 2.046 -6.663 2.217 1.00 80.62 91 PRO A N 1
ATOM 693 C CA . PRO A 1 91 ? 2.912 -5.507 2.391 1.00 80.62 91 PRO A CA 1
ATOM 694 C C . PRO A 1 91 ? 3.809 -5.310 1.165 1.00 80.62 91 PRO A C 1
ATOM 696 O O . PRO A 1 91 ? 4.315 -6.264 0.575 1.00 80.62 91 PRO A O 1
ATOM 699 N N . GLN A 1 92 ? 3.976 -4.059 0.768 1.00 81.75 92 GLN A N 1
ATOM 700 C CA . GLN A 1 92 ? 4.844 -3.611 -0.306 1.00 81.75 92 GLN A CA 1
ATOM 701 C C . GLN A 1 92 ? 6.197 -3.164 0.267 1.00 81.75 92 GLN A C 1
ATOM 703 O O . GLN A 1 92 ? 6.279 -2.757 1.425 1.00 81.75 92 GLN A O 1
ATOM 708 N N . PRO A 1 93 ? 7.275 -3.161 -0.535 1.00 77.50 93 PRO A N 1
ATOM 709 C CA . PRO A 1 93 ? 8.592 -2.708 -0.076 1.00 77.50 93 PRO A CA 1
ATOM 710 C C . PRO A 1 93 ? 8.601 -1.279 0.494 1.00 77.50 93 PRO A C 1
ATOM 712 O O . PRO A 1 93 ? 9.411 -0.959 1.366 1.00 77.50 93 PRO A O 1
ATOM 715 N N . ASP A 1 94 ? 7.699 -0.418 0.019 1.00 74.44 94 ASP A N 1
ATOM 716 C CA . ASP A 1 94 ? 7.547 0.956 0.509 1.00 74.44 94 ASP A CA 1
ATOM 717 C C . ASP A 1 94 ? 7.007 1.027 1.946 1.00 74.44 94 ASP A C 1
ATOM 719 O O . ASP A 1 94 ? 7.291 1.998 2.648 1.00 74.44 94 ASP A O 1
ATOM 723 N N . ASP A 1 95 ? 6.314 -0.017 2.417 1.00 74.44 95 ASP A N 1
ATOM 724 C CA . ASP A 1 95 ? 5.846 -0.117 3.804 1.00 74.44 95 ASP A CA 1
ATOM 725 C C . ASP A 1 95 ? 7.005 -0.312 4.796 1.00 74.44 95 ASP A C 1
ATOM 727 O O . ASP A 1 95 ? 6.903 0.081 5.955 1.00 74.44 95 ASP A O 1
ATOM 731 N N . ILE A 1 96 ? 8.128 -0.877 4.332 1.00 76.31 96 ILE A N 1
ATOM 732 C CA . ILE A 1 96 ? 9.337 -1.132 5.135 1.00 76.31 96 ILE A CA 1
ATOM 733 C C . ILE A 1 96 ? 10.315 0.045 5.043 1.00 76.31 96 ILE A C 1
ATOM 735 O O . ILE A 1 96 ? 10.972 0.401 6.017 1.00 76.31 96 ILE A O 1
ATOM 739 N N . ARG A 1 97 ? 10.425 0.669 3.864 1.00 71.62 97 ARG A N 1
ATOM 740 C CA . ARG A 1 97 ? 11.398 1.743 3.578 1.00 71.62 97 ARG A CA 1
ATOM 741 C C . ARG A 1 97 ? 11.049 3.103 4.208 1.00 71.62 97 ARG A C 1
ATOM 743 O O . ARG A 1 97 ? 11.803 4.053 4.021 1.00 71.62 97 ARG A O 1
ATOM 750 N N . SER A 1 98 ? 9.915 3.186 4.908 1.00 59.97 98 SER A N 1
ATOM 751 C CA . SER A 1 98 ? 9.320 4.316 5.644 1.00 59.97 98 SER A CA 1
ATOM 752 C C . SER A 1 98 ? 10.041 5.675 5.557 1.00 59.97 98 SER A C 1
ATOM 754 O O . SER A 1 98 ? 10.648 6.145 6.517 1.00 59.97 98 SER A O 1
ATOM 756 N N . CYS A 1 99 ? 9.880 6.349 4.415 1.00 54.31 99 CYS A N 1
ATOM 757 C CA . CYS A 1 99 ? 10.036 7.802 4.253 1.00 54.31 99 CYS A CA 1
ATOM 758 C C . CYS A 1 99 ? 8.680 8.529 4.085 1.00 54.31 99 CYS A C 1
ATOM 760 O O . CYS A 1 99 ? 8.649 9.729 3.827 1.00 54.31 99 CYS A O 1
ATOM 762 N N . HIS A 1 100 ? 7.559 7.816 4.262 1.00 59.09 100 HIS A N 1
ATOM 763 C CA . HIS A 1 100 ? 6.192 8.320 4.085 1.00 59.09 100 HIS A CA 1
ATOM 764 C C . HIS A 1 100 ? 5.326 8.098 5.337 1.00 59.09 100 HIS A C 1
ATOM 766 O O . HIS A 1 100 ? 5.631 7.261 6.187 1.00 59.09 100 HIS A O 1
ATOM 772 N N . ARG A 1 101 ? 4.225 8.856 5.447 1.00 62.53 101 ARG A N 1
ATOM 773 C CA . ARG A 1 101 ? 3.256 8.785 6.552 1.00 62.53 101 ARG A CA 1
ATOM 774 C C . ARG A 1 101 ? 2.472 7.468 6.500 1.00 62.53 101 ARG A C 1
ATOM 776 O O . ARG A 1 101 ? 1.555 7.331 5.696 1.00 62.53 101 ARG A O 1
ATOM 783 N N . VAL A 1 102 ? 2.798 6.527 7.383 1.00 66.44 102 VAL A N 1
ATOM 784 C CA . VAL A 1 102 ? 2.032 5.283 7.555 1.00 66.44 102 VAL A CA 1
ATOM 785 C C . VAL A 1 102 ? 0.913 5.522 8.569 1.00 66.44 102 VAL A C 1
ATOM 787 O O . VAL A 1 102 ? 1.161 5.998 9.675 1.00 66.44 102 VAL A O 1
ATOM 790 N N . TYR A 1 103 ? -0.332 5.214 8.199 1.00 71.38 103 TYR A N 1
ATOM 791 C CA 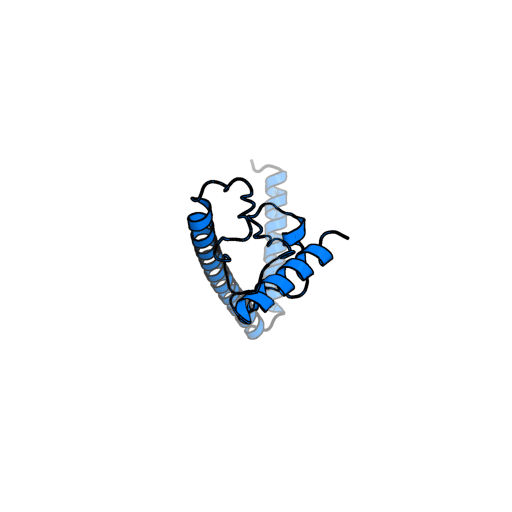. TYR A 1 103 ? -1.439 5.168 9.157 1.00 71.38 103 TYR A CA 1
ATOM 792 C C . TYR A 1 103 ? -1.477 3.777 9.785 1.00 71.38 103 TYR A C 1
ATOM 794 O O . TYR A 1 103 ? -1.851 2.809 9.119 1.00 71.38 103 TYR A O 1
ATOM 802 N N . LEU A 1 104 ? -1.102 3.699 11.060 1.00 69.12 104 LEU A N 1
ATOM 803 C CA . LEU A 1 104 ? -1.218 2.494 11.875 1.00 69.12 104 LEU A CA 1
ATOM 804 C C . LEU A 1 104 ? -2.451 2.599 12.760 1.00 69.12 104 LEU A C 1
ATOM 806 O O . LEU A 1 104 ? -2.752 3.655 13.319 1.00 69.12 104 LEU A O 1
ATOM 810 N N . ARG A 1 105 ? -3.176 1.492 12.881 1.00 75.06 105 ARG A N 1
ATOM 811 C CA . ARG A 1 105 ? -4.392 1.429 13.679 1.00 75.06 105 ARG A CA 1
ATOM 812 C C . ARG A 1 105 ? -4.105 0.634 14.940 1.00 75.06 105 ARG A C 1
ATOM 814 O O . ARG A 1 105 ? -3.552 -0.449 14.863 1.00 75.06 105 ARG A O 1
ATOM 821 N N . ALA A 1 106 ? -4.476 1.165 16.103 1.00 73.88 106 ALA A N 1
ATOM 822 C CA . ALA A 1 106 ? -4.246 0.447 17.352 1.00 73.88 106 ALA A CA 1
ATOM 823 C C . ALA A 1 106 ? -5.184 -0.759 17.478 1.00 73.88 106 ALA A C 1
ATOM 825 O O . ALA A 1 106 ? -6.369 -0.671 17.140 1.00 73.88 106 ALA A O 1
ATOM 826 N N . ALA A 1 107 ? -4.669 -1.847 18.052 1.00 74.69 107 ALA A N 1
ATOM 827 C CA . ALA A 1 107 ? -5.475 -3.003 18.407 1.00 74.69 107 ALA A CA 1
ATOM 828 C C . ALA A 1 107 ? -6.575 -2.601 19.397 1.00 74.69 107 ALA A C 1
ATOM 830 O O . ALA A 1 107 ? -6.309 -2.029 20.461 1.00 74.69 107 ALA A O 1
ATOM 831 N N . LYS A 1 108 ? -7.827 -2.905 19.051 1.00 78.94 108 LYS A N 1
ATOM 832 C CA . LYS A 1 108 ? -8.979 -2.609 19.901 1.00 78.94 108 LYS A CA 1
ATOM 833 C C . LYS A 1 108 ? -9.075 -3.669 20.999 1.00 78.94 108 LYS A C 1
ATOM 835 O O . LYS A 1 108 ? -9.596 -4.755 20.779 1.00 78.94 108 LYS A O 1
ATOM 840 N N . LYS A 1 109 ? -8.511 -3.362 22.173 1.00 77.94 109 LYS A N 1
ATOM 841 C CA . LYS A 1 109 ? -8.495 -4.267 23.342 1.00 77.94 109 LYS A CA 1
ATOM 842 C C . LYS A 1 109 ? -9.796 -4.235 24.147 1.00 77.94 109 LYS A C 1
ATOM 844 O O . LYS A 1 109 ? -10.080 -5.174 24.881 1.00 77.94 109 LYS A O 1
ATOM 849 N N . THR A 1 110 ? -10.558 -3.148 24.041 1.00 77.06 110 THR A N 1
ATOM 850 C CA . THR A 1 110 ? -11.796 -2.915 24.792 1.00 77.06 110 THR A CA 1
ATOM 851 C C . THR A 1 110 ? -12.808 -2.138 23.943 1.00 77.06 110 THR A C 1
ATOM 853 O O . THR A 1 110 ? -12.428 -1.317 23.103 1.00 77.06 110 THR A O 1
ATOM 856 N N . GLY A 1 111 ? -14.100 -2.383 24.184 1.00 80.31 111 GLY A N 1
ATOM 857 C CA . GLY A 1 111 ? -15.214 -1.714 23.502 1.00 80.31 111 GLY A CA 1
ATOM 858 C C . GLY A 1 111 ? -15.637 -2.359 22.177 1.00 80.31 111 GLY A C 1
ATOM 859 O O . GLY A 1 111 ? -14.931 -3.191 21.611 1.00 80.31 111 GLY A O 1
ATOM 860 N N . GLU A 1 112 ? -16.805 -1.953 21.685 1.00 82.56 112 GLU A N 1
ATOM 861 C CA . GLU A 1 112 ? -17.442 -2.497 20.479 1.00 82.56 112 GLU A CA 1
ATOM 862 C C . GLU A 1 112 ? -17.021 -1.741 19.222 1.00 82.56 112 GLU A C 1
ATOM 864 O O . GLU A 1 112 ? -16.674 -0.560 19.284 1.00 82.56 112 GLU A O 1
ATOM 869 N N . TYR A 1 113 ? -17.025 -2.421 18.077 1.00 86.75 113 TYR A N 1
ATOM 870 C CA . TYR A 1 113 ? -16.840 -1.782 16.776 1.00 86.75 113 TYR A CA 1
ATOM 871 C C . TYR A 1 113 ? -18.106 -1.031 16.382 1.00 86.75 113 TYR A C 1
ATOM 873 O O . TYR A 1 113 ? -19.199 -1.569 16.505 1.00 86.75 113 TYR A O 1
ATOM 881 N N . ASP A 1 114 ? -17.924 0.197 15.905 1.00 85.75 114 ASP A N 1
ATOM 882 C CA . ASP A 1 114 ? -19.017 1.081 15.495 1.00 85.75 114 ASP A CA 1
ATOM 883 C C . ASP A 1 114 ? -19.921 0.426 14.432 1.00 85.75 114 ASP A C 1
ATOM 885 O O . ASP A 1 114 ? -21.140 0.541 14.509 1.00 85.75 114 ASP A O 1
ATOM 889 N N . ASP A 1 115 ? -19.330 -0.308 13.482 1.00 89.25 115 ASP A N 1
ATOM 890 C CA . ASP A 1 115 ? -20.028 -1.143 12.504 1.00 89.25 115 ASP A CA 1
ATOM 891 C C . ASP A 1 115 ? -19.099 -2.238 11.922 1.00 89.25 115 ASP A C 1
ATOM 893 O O . ASP A 1 115 ? -17.943 -2.412 12.335 1.00 89.25 115 ASP A O 1
ATOM 897 N N . GLY A 1 116 ? -19.616 -3.008 10.957 1.00 89.25 116 GLY A N 1
ATOM 898 C CA . GLY A 1 116 ? -18.855 -4.050 10.263 1.00 89.25 116 GLY A CA 1
ATOM 899 C C . GLY A 1 116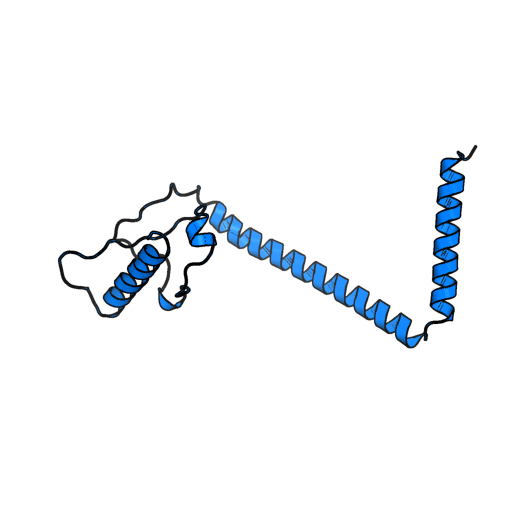 ? -17.730 -3.509 9.372 1.00 89.25 116 GLY A C 1
ATOM 900 O O . GLY A 1 116 ? -16.673 -4.132 9.283 1.00 89.25 116 GLY A O 1
ATOM 901 N N . GLU A 1 117 ? -17.911 -2.339 8.759 1.00 89.12 117 GLU A N 1
ATOM 902 C CA . GLU A 1 117 ? -16.877 -1.689 7.940 1.00 89.12 117 GLU A CA 1
ATOM 903 C C . GLU A 1 117 ? -15.681 -1.280 8.804 1.00 89.12 117 GLU A C 1
ATOM 905 O O . GLU A 1 117 ? -14.522 -1.534 8.472 1.00 89.12 117 GLU A O 1
ATOM 910 N N . HIS A 1 118 ? -15.970 -0.717 9.972 1.00 86.81 118 HIS A N 1
ATOM 911 C CA . HIS A 1 118 ? -15.002 -0.348 10.980 1.00 86.81 118 HIS A CA 1
ATOM 912 C C . HIS A 1 118 ? -14.248 -1.577 11.482 1.00 86.81 118 HIS A C 1
ATOM 914 O O . HIS A 1 118 ? -13.018 -1.535 11.544 1.00 86.81 118 HIS A O 1
ATOM 920 N N . TYR A 1 119 ? -14.947 -2.675 11.790 1.00 89.12 119 TYR A N 1
ATOM 921 C CA . TYR A 1 119 ? -14.314 -3.942 12.167 1.00 89.12 119 TYR A CA 1
ATOM 922 C C . TYR A 1 119 ? -13.305 -4.410 11.115 1.00 89.12 119 TYR A C 1
ATOM 924 O O . TYR A 1 119 ? -12.144 -4.657 11.450 1.00 89.12 119 TYR A O 1
ATOM 932 N N . LEU A 1 120 ? -13.716 -4.474 9.848 1.00 90.56 120 LEU A N 1
ATOM 933 C CA . LEU A 1 120 ? -12.863 -4.954 8.763 1.00 90.56 120 LEU A CA 1
ATOM 934 C C . LEU A 1 120 ? -11.641 -4.056 8.542 1.00 90.56 120 LEU A C 1
ATOM 936 O O . LEU A 1 120 ? -10.531 -4.573 8.429 1.00 90.56 120 LEU A O 1
ATOM 940 N N . ASP A 1 121 ? -11.804 -2.731 8.570 1.00 88.00 121 ASP A N 1
ATOM 941 C CA . ASP A 1 121 ? -10.676 -1.797 8.450 1.00 88.00 121 ASP A CA 1
ATOM 942 C C . ASP A 1 121 ? -9.700 -1.929 9.636 1.00 88.00 121 ASP A C 1
ATOM 944 O O . ASP A 1 121 ? -8.484 -1.849 9.453 1.00 88.00 121 ASP A O 1
ATOM 948 N N . VAL A 1 122 ? -10.197 -2.172 10.865 1.00 85.88 122 VAL A N 1
ATOM 949 C CA . VAL A 1 122 ? -9.320 -2.449 12.022 1.00 85.88 122 VAL A CA 1
ATOM 950 C C . VAL A 1 122 ? -8.517 -3.722 11.789 1.00 85.88 122 VAL A C 1
ATOM 952 O O . VAL A 1 122 ? -7.289 -3.681 11.863 1.00 85.88 122 VAL A O 1
ATOM 955 N N . GLN A 1 123 ? -9.191 -4.835 11.504 1.00 88.69 123 GLN A N 1
ATOM 956 C CA . GLN A 1 123 ? -8.539 -6.139 11.384 1.00 88.69 123 GLN A CA 1
ATOM 957 C C . GLN A 1 123 ? -7.545 -6.181 10.222 1.00 88.69 123 GLN A C 1
ATOM 959 O O . GLN A 1 123 ? -6.435 -6.682 10.376 1.00 88.69 123 GLN A O 1
ATOM 964 N N . PHE A 1 124 ? -7.903 -5.597 9.078 1.00 89.50 124 PHE A N 1
ATOM 965 C CA . PHE A 1 124 ? -7.042 -5.572 7.900 1.00 89.50 124 PHE A CA 1
ATOM 966 C C . PHE A 1 124 ? -5.725 -4.826 8.150 1.00 89.50 124 PHE A C 1
ATOM 968 O O . PHE A 1 124 ? -4.652 -5.295 7.766 1.00 89.50 124 PHE A O 1
ATOM 975 N N . ARG A 1 125 ? -5.784 -3.660 8.806 1.00 86.06 125 ARG A N 1
ATOM 976 C CA . ARG A 1 125 ? -4.579 -2.860 9.069 1.00 86.06 125 ARG A CA 1
ATOM 977 C C . ARG A 1 125 ? -3.673 -3.489 10.122 1.00 86.06 125 ARG A C 1
ATOM 979 O O . ARG A 1 125 ? -2.461 -3.410 9.957 1.00 86.06 125 ARG A O 1
ATOM 986 N N . LEU A 1 126 ? -4.245 -4.124 11.146 1.00 86.12 126 LEU A N 1
ATOM 987 C CA . LEU A 1 126 ? -3.474 -4.875 12.143 1.00 86.12 126 LEU A CA 1
ATOM 988 C C . LEU A 1 126 ? -2.760 -6.065 11.507 1.00 86.12 126 LEU A C 1
ATOM 990 O O . LEU A 1 126 ? -1.562 -6.229 11.698 1.00 86.12 126 LEU A O 1
ATOM 994 N N . LEU A 1 127 ? -3.463 -6.824 10.663 1.00 86.19 127 LEU A N 1
ATOM 995 C CA . LEU A 1 127 ? -2.855 -7.929 9.926 1.00 86.19 127 LEU A CA 1
ATOM 996 C C . LEU A 1 127 ? -1.655 -7.459 9.092 1.00 86.19 127 LEU A C 1
ATOM 998 O O . LEU A 1 127 ? -0.618 -8.112 9.069 1.00 8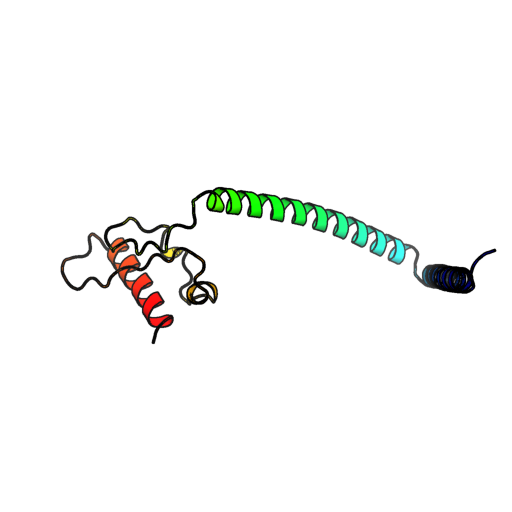6.19 127 LEU A O 1
ATOM 1002 N N . ARG A 1 128 ? -1.769 -6.313 8.410 1.00 84.62 128 ARG A N 1
ATOM 1003 C CA . ARG A 1 128 ? -0.643 -5.745 7.653 1.00 84.62 128 ARG A CA 1
ATOM 1004 C C . ARG A 1 128 ? 0.537 -5.344 8.538 1.00 84.62 128 ARG A C 1
ATOM 1006 O O . ARG A 1 128 ? 1.668 -5.477 8.083 1.00 84.62 128 ARG A O 1
ATOM 1013 N N . GLU A 1 129 ? 0.293 -4.849 9.749 1.00 81.38 129 GLU A N 1
ATOM 1014 C CA . GLU A 1 129 ? 1.352 -4.524 10.712 1.00 81.38 129 GLU A CA 1
ATOM 1015 C C . GLU A 1 129 ? 2.115 -5.785 11.141 1.00 81.38 129 GLU A C 1
ATOM 1017 O O . GLU A 1 129 ? 3.344 -5.814 11.035 1.00 81.38 129 GLU A O 1
ATOM 1022 N N . ASP A 1 130 ? 1.389 -6.843 11.511 1.00 84.06 130 ASP A N 1
ATOM 1023 C CA . ASP A 1 130 ? 1.964 -8.130 11.924 1.00 84.06 130 ASP A CA 1
ATOM 1024 C C . ASP A 1 130 ? 2.829 -8.764 10.816 1.00 84.06 130 ASP A C 1
ATOM 1026 O O . ASP A 1 130 ? 3.832 -9.419 11.089 1.00 84.06 130 ASP A O 1
ATOM 1030 N N . LEU A 1 131 ? 2.490 -8.539 9.541 1.00 82.44 131 LEU A N 1
ATOM 1031 C CA . LEU A 1 131 ? 3.275 -9.035 8.402 1.00 82.44 131 LEU A CA 1
ATOM 1032 C C . LEU A 1 131 ? 4.582 -8.261 8.156 1.00 82.44 131 LEU A C 1
ATOM 1034 O O . LEU A 1 131 ? 5.462 -8.759 7.454 1.00 82.44 131 LEU A O 1
ATOM 1038 N N . ILE A 1 132 ? 4.707 -7.039 8.678 1.00 78.06 132 ILE A N 1
ATOM 1039 C CA . ILE A 1 132 ? 5.898 -6.192 8.501 1.00 78.06 132 ILE A CA 1
ATOM 1040 C C . ILE A 1 132 ? 6.885 -6.389 9.655 1.00 78.06 132 ILE A C 1
ATOM 1042 O O . ILE A 1 132 ? 8.099 -6.329 9.440 1.00 78.06 132 ILE A O 1
ATOM 1046 N N . ARG A 1 133 ? 6.387 -6.611 10.876 1.00 66.88 133 ARG A N 1
ATOM 1047 C CA . ARG A 1 133 ? 7.211 -6.778 12.076 1.00 66.88 133 ARG A CA 1
ATOM 1048 C C . ARG A 1 133 ? 6.851 -8.097 12.785 1.00 66.88 133 ARG A C 1
ATOM 1050 O O . ARG A 1 133 ? 5.892 -8.093 13.551 1.00 66.88 133 ARG A O 1
ATOM 1057 N N . PRO A 1 134 ? 7.605 -9.185 12.531 1.00 57.56 134 PRO A N 1
ATOM 1058 C CA . PRO A 1 134 ? 7.429 -10.462 13.222 1.00 57.56 134 PRO A CA 1
ATOM 1059 C C . PRO A 1 134 ? 7.882 -10.420 14.687 1.00 57.56 134 PRO A C 1
ATOM 1061 O O . PRO A 1 134 ? 8.724 -9.554 15.036 1.00 57.56 134 PRO A O 1
#

pLDDT: mean 74.42, std 12.97, range [41.03, 92.56]